Protein AF-A0AAE0I5U5-F1 (afdb_monomer_lite)

Secondary structure (DSSP, 8-state):
---TT------S-S-BPTT-B-SSGGGBTTS-BBTTT-BB--HHHHHHHSSSB-TTSSS-B-HHHHHHHHHHHHS----

InterPro domains:
  IPR060159 Biotrophy-associated secreted protein 2, conserved domain [PF28293] (10-65)

Foldseek 3Di:
DDPPPCPVLPPLCQPAEFFQAHQALSVHVLSFQQQQPNTHHNQVVSVVPRVAGGHVDPHHDSVSVVVVVVVVVVDDPPD

Radius of gyration: 14.16 Å; chains: 1; bounding box: 29×28×51 Å

Organism: NCBI:txid516989

Sequence (79 aa):
MNIVTAFVAAQGEGTQFLTGPCTSDADCSSGCCGFTSGKCAGAIVAQERDGGCGFGDAQPNSNAADALIGRRRAVPVNF

pLDDT: mean 75.69, std 13.92, range [43.53, 91.62]

Structure (mmCIF, N/CA/C/O backbone):
data_AF-A0AAE0I5U5-F1
#
_entry.id   AF-A0AAE0I5U5-F1
#
loop_
_atom_site.group_PDB
_atom_site.id
_atom_site.type_symbol
_atom_site.label_atom_id
_atom_site.label_alt_id
_atom_site.label_comp_id
_atom_site.label_asym_id
_atom_site.label_entity_id
_atom_site.label_seq_id
_atom_site.pdbx_PDB_ins_code
_atom_site.Cartn_x
_atom_site.Cartn_y
_atom_site.Cartn_z
_atom_site.occupancy
_atom_site.B_iso_or_equiv
_atom_site.auth_seq_id
_atom_site.auth_comp_id
_atom_site.auth_asym_id
_atom_site.auth_atom_id
_atom_site.pdbx_PDB_model_num
ATOM 1 N N . MET A 1 1 ? -9.233 -9.293 34.431 1.00 57.78 1 MET A N 1
ATOM 2 C CA . MET A 1 1 ? -10.114 -9.061 33.266 1.00 57.78 1 MET A CA 1
ATOM 3 C C . MET A 1 1 ? -10.168 -7.569 32.971 1.00 57.78 1 MET A C 1
ATOM 5 O O . MET A 1 1 ? -10.918 -6.866 33.630 1.00 57.78 1 MET A O 1
ATOM 9 N N . ASN A 1 2 ? -9.367 -7.071 32.030 1.00 43.53 2 ASN A N 1
ATOM 10 C CA . ASN A 1 2 ? -9.767 -5.908 31.238 1.00 43.53 2 ASN A CA 1
ATOM 11 C C . ASN A 1 2 ? -8.987 -5.932 29.921 1.00 43.53 2 ASN A C 1
ATOM 13 O O . ASN A 1 2 ? -7.768 -5.815 29.907 1.00 43.53 2 ASN A O 1
ATOM 17 N N . ILE A 1 3 ? -9.705 -6.207 28.840 1.00 57.47 3 ILE A N 1
ATOM 18 C CA . ILE A 1 3 ? -9.202 -6.635 27.525 1.00 57.47 3 ILE A CA 1
ATOM 19 C C . ILE A 1 3 ? -8.763 -5.447 26.639 1.00 57.47 3 ILE A C 1
ATOM 21 O O . ILE A 1 3 ? -8.511 -5.595 25.452 1.00 57.47 3 ILE A O 1
ATOM 25 N N . VAL A 1 4 ? -8.648 -4.242 27.197 1.00 53.38 4 VAL A N 1
ATOM 26 C CA . VAL A 1 4 ? -8.706 -2.989 26.420 1.00 53.3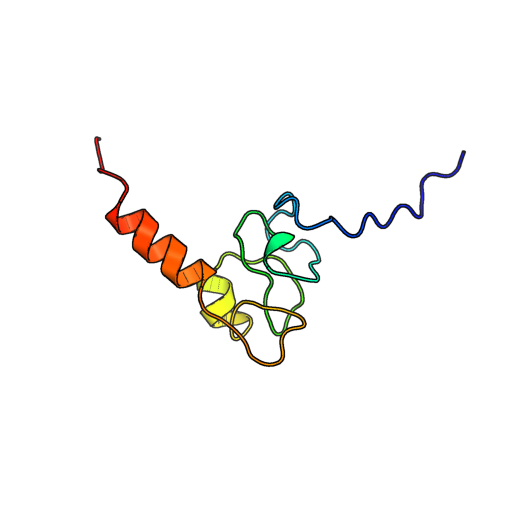8 4 VAL A CA 1
ATOM 27 C C . VAL A 1 4 ? -7.401 -2.496 25.791 1.00 53.38 4 VAL A C 1
ATOM 29 O O . VAL A 1 4 ? -7.426 -1.468 25.123 1.00 53.38 4 VAL A O 1
ATOM 32 N N . THR A 1 5 ? -6.280 -3.210 25.909 1.00 51.78 5 THR A N 1
ATOM 33 C CA . THR A 1 5 ? -5.016 -2.727 25.313 1.00 51.78 5 THR A CA 1
ATOM 34 C C . THR A 1 5 ? -4.182 -3.812 24.647 1.00 51.78 5 THR A C 1
ATOM 36 O O . THR A 1 5 ? -2.962 -3.714 24.585 1.00 51.78 5 THR A O 1
ATOM 39 N N . ALA A 1 6 ? -4.827 -4.830 24.078 1.00 49.31 6 ALA A N 1
ATOM 40 C CA . ALA A 1 6 ? -4.214 -5.544 22.965 1.00 49.31 6 ALA A CA 1
ATOM 41 C C . ALA A 1 6 ? -4.446 -4.704 21.701 1.00 49.31 6 ALA A C 1
ATOM 43 O O . ALA A 1 6 ? -5.294 -5.025 20.871 1.00 49.31 6 ALA A O 1
ATOM 44 N N . PHE A 1 7 ? -3.704 -3.598 21.565 1.0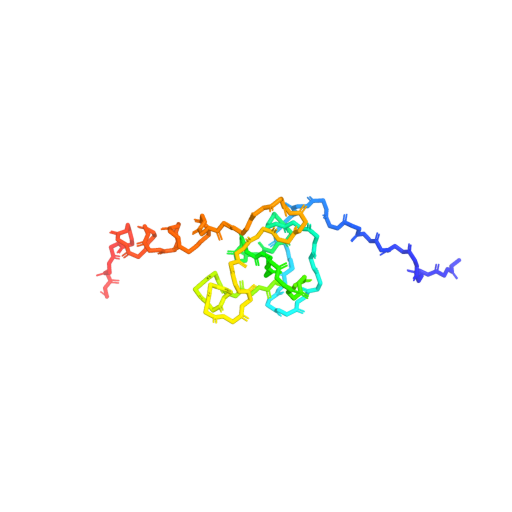0 46.31 7 PHE A N 1
ATOM 45 C CA . PHE A 1 7 ? -3.384 -3.082 20.238 1.00 46.31 7 PHE A CA 1
ATOM 46 C C . PHE A 1 7 ? -2.472 -4.153 19.648 1.00 46.31 7 PHE A C 1
ATOM 48 O O . PHE A 1 7 ? -1.252 -4.111 19.796 1.00 46.31 7 PHE A O 1
ATOM 55 N N . VAL A 1 8 ? -3.089 -5.215 19.126 1.00 50.06 8 VAL A N 1
ATOM 56 C CA . VAL A 1 8 ? -2.398 -6.161 18.272 1.00 50.06 8 VAL A CA 1
ATOM 57 C C . VAL A 1 8 ? -1.990 -5.287 17.102 1.00 50.06 8 VAL A C 1
ATOM 59 O O . VAL A 1 8 ? -2.814 -4.945 16.257 1.00 50.06 8 VAL A O 1
ATOM 62 N N . ALA A 1 9 ? -0.748 -4.802 17.136 1.00 49.44 9 ALA A N 1
ATOM 63 C CA . ALA A 1 9 ? -0.041 -4.441 15.930 1.00 49.44 9 ALA A CA 1
ATOM 64 C C . ALA A 1 9 ? -0.148 -5.706 15.090 1.00 49.44 9 ALA A C 1
ATOM 66 O O . ALA A 1 9 ? 0.511 -6.701 15.400 1.00 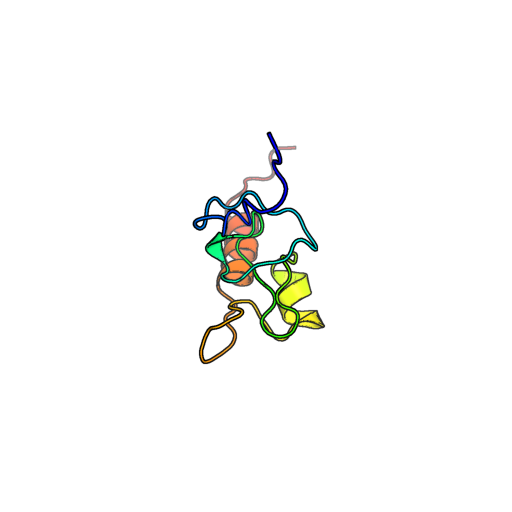49.44 9 ALA A O 1
ATOM 67 N N . ALA A 1 10 ? -1.136 -5.726 14.192 1.00 49.62 10 ALA A N 1
ATOM 68 C CA . ALA A 1 10 ? -1.367 -6.839 13.303 1.00 49.62 10 ALA A CA 1
ATOM 69 C C . ALA A 1 10 ? -0.009 -7.094 12.672 1.00 49.62 10 ALA A C 1
ATOM 71 O O . ALA A 1 10 ? 0.589 -6.202 12.085 1.00 49.62 10 ALA A O 1
ATOM 72 N N . GLN A 1 11 ? 0.557 -8.259 12.937 1.00 48.12 11 GLN A N 1
ATOM 73 C CA . GLN A 1 11 ? 1.852 -8.617 12.400 1.00 48.12 11 GLN A CA 1
ATOM 74 C C . GLN A 1 11 ? 1.601 -8.995 10.943 1.00 48.12 11 GLN A C 1
ATOM 76 O O . GLN A 1 11 ? 1.568 -10.177 10.635 1.00 48.12 11 GLN A O 1
ATOM 81 N N . GLY A 1 12 ? 1.310 -8.021 10.073 1.00 51.81 12 GLY A N 1
ATOM 82 C CA . GLY A 1 12 ? 1.167 -8.235 8.635 1.00 51.81 12 GLY A CA 1
ATOM 83 C C . GLY A 1 12 ? 0.279 -9.421 8.233 1.00 51.81 12 GLY A C 1
ATOM 84 O O . GLY A 1 12 ? 0.614 -10.134 7.291 1.00 51.81 12 GLY A O 1
ATOM 85 N N . GLU A 1 13 ? -0.814 -9.689 8.956 1.00 55.22 13 GLU A N 1
ATOM 86 C CA . GLU A 1 13 ? -1.685 -10.838 8.662 1.00 55.22 13 GLU A CA 1
ATOM 87 C C . GLU A 1 13 ? -2.677 -10.552 7.519 1.00 55.22 13 GLU A C 1
ATOM 89 O O . GLU A 1 13 ? -3.525 -11.390 7.213 1.00 55.22 13 GLU A O 1
ATOM 94 N N . GLY A 1 14 ? -2.619 -9.370 6.888 1.00 61.38 14 GLY A N 1
ATOM 95 C CA . GLY A 1 14 ? -3.525 -8.992 5.800 1.00 61.38 14 GLY A CA 1
ATOM 96 C C . GLY A 1 14 ? -5.009 -9.059 6.182 1.00 61.38 14 GLY A C 1
ATOM 97 O O . GLY A 1 14 ? -5.861 -9.283 5.322 1.00 61.38 14 GLY A O 1
ATOM 98 N N . THR A 1 15 ? -5.338 -8.923 7.468 1.00 62.09 15 THR A N 1
ATOM 99 C CA . THR A 1 15 ? -6.705 -9.069 7.993 1.00 62.09 15 THR A CA 1
ATOM 100 C C . THR A 1 15 ? -7.451 -7.744 8.082 1.00 62.09 15 THR A C 1
ATOM 102 O O . THR A 1 15 ? -8.677 -7.743 8.211 1.00 62.09 15 THR A O 1
ATOM 105 N N . GLN A 1 16 ? -6.754 -6.608 7.971 1.00 65.31 16 GLN A N 1
ATOM 106 C CA . GLN A 1 16 ? -7.396 -5.304 8.067 1.00 65.31 16 GLN A CA 1
ATOM 107 C C . GLN A 1 16 ? -8.239 -5.031 6.815 1.00 65.31 16 GLN A C 1
ATOM 109 O O . GLN A 1 16 ? -7.760 -5.080 5.674 1.00 65.31 16 GLN A O 1
ATOM 114 N N . PHE A 1 17 ? -9.517 -4.733 7.047 1.00 73.88 17 PHE A N 1
ATOM 115 C CA . PHE A 1 17 ? -10.470 -4.319 6.019 1.00 73.88 17 PHE A CA 1
ATOM 116 C C . PHE A 1 17 ? -10.202 -2.880 5.546 1.00 73.88 17 PHE A C 1
ATOM 118 O O . PHE A 1 17 ? -9.492 -2.110 6.199 1.00 73.88 17 PHE A O 1
ATOM 125 N N . LEU A 1 18 ? -10.814 -2.491 4.419 1.00 77.81 18 LEU A N 1
ATOM 126 C CA . LEU A 1 18 ? -10.782 -1.114 3.910 1.00 77.81 18 LEU A CA 1
ATOM 127 C C . LEU A 1 18 ? -11.149 -0.118 5.026 1.00 77.81 18 LEU A C 1
ATOM 129 O O . LEU A 1 18 ? -12.137 -0.307 5.730 1.00 77.81 18 LEU A O 1
ATOM 133 N N . THR A 1 19 ? -10.378 0.963 5.140 1.00 81.19 19 THR A N 1
ATOM 134 C CA . THR A 1 19 ? -10.419 2.055 6.134 1.00 81.19 19 THR A CA 1
ATOM 135 C C . THR A 1 19 ? -9.845 1.765 7.527 1.00 81.19 19 THR A C 1
ATOM 137 O O . THR A 1 19 ? -9.705 2.704 8.322 1.00 81.19 19 THR A O 1
ATOM 140 N N . GLY A 1 20 ? -9.448 0.520 7.816 1.00 83.19 20 GLY A N 1
ATOM 141 C CA . GLY A 1 20 ? -8.758 0.175 9.063 1.00 83.19 20 GLY A CA 1
ATOM 142 C C . GLY A 1 20 ? -7.393 0.869 9.184 1.00 83.19 20 GLY A C 1
ATOM 143 O O . GLY A 1 20 ? -6.763 1.125 8.156 1.00 83.19 20 GLY A O 1
ATOM 144 N N . PRO A 1 21 ? -6.927 1.211 10.402 1.00 84.94 21 PRO A N 1
ATOM 145 C CA . PRO A 1 21 ? -5.577 1.731 10.588 1.00 84.94 21 PRO A CA 1
ATOM 146 C C . PRO A 1 21 ? -4.547 0.660 10.214 1.00 84.94 21 PRO A C 1
ATOM 148 O O . PRO A 1 21 ? -4.747 -0.525 10.506 1.00 84.94 21 PRO A O 1
ATOM 151 N N . CYS A 1 22 ? -3.459 1.092 9.589 1.00 85.69 22 CYS A N 1
ATOM 152 C CA . CYS A 1 22 ? -2.338 0.243 9.207 1.00 85.69 22 CYS A CA 1
ATOM 153 C C . CYS A 1 22 ? -1.019 0.991 9.379 1.00 85.69 22 CYS A C 1
ATOM 155 O O . CYS A 1 22 ? -0.971 2.223 9.362 1.00 85.69 22 CYS A O 1
ATOM 157 N N . THR A 1 23 ? 0.044 0.221 9.568 1.00 84.44 23 THR A N 1
ATOM 158 C CA . THR A 1 23 ? 1.418 0.716 9.696 1.00 84.44 23 THR A CA 1
ATOM 159 C C . THR A 1 23 ? 2.304 0.253 8.553 1.00 84.44 23 THR A C 1
ATOM 161 O O . THR A 1 23 ? 3.412 0.754 8.403 1.00 84.44 23 THR A O 1
ATOM 164 N N . SER A 1 24 ? 1.845 -0.723 7.772 1.00 83.50 24 SER A N 1
ATOM 165 C CA . SER A 1 24 ? 2.558 -1.296 6.637 1.00 83.50 24 SER A CA 1
ATOM 166 C C . SER A 1 24 ? 1.559 -1.914 5.655 1.00 83.50 24 SER A C 1
ATOM 168 O O . SER A 1 24 ? 0.455 -2.308 6.035 1.00 83.50 24 SER A O 1
ATOM 170 N N . ASP A 1 25 ? 1.947 -2.063 4.388 1.00 80.31 25 ASP A N 1
ATOM 171 C CA . ASP A 1 25 ? 1.105 -2.680 3.348 1.00 80.31 25 ASP A CA 1
ATOM 172 C C . ASP A 1 25 ? 0.650 -4.110 3.690 1.00 80.31 25 ASP A C 1
ATOM 174 O O . ASP A 1 25 ? -0.449 -4.522 3.315 1.00 80.31 25 ASP A O 1
ATOM 178 N N . ALA A 1 26 ? 1.467 -4.846 4.451 1.00 81.81 26 ALA A N 1
ATOM 179 C CA . ALA A 1 26 ? 1.179 -6.207 4.902 1.00 81.81 26 ALA A CA 1
ATOM 180 C C . ALA A 1 26 ? -0.009 -6.295 5.877 1.00 81.81 26 ALA A C 1
ATOM 182 O O . ALA A 1 26 ? -0.599 -7.363 6.034 1.00 81.81 26 ALA A O 1
ATOM 183 N N . ASP A 1 27 ? -0.387 -5.192 6.526 1.00 82.44 27 ASP A N 1
ATOM 184 C CA . ASP A 1 27 ? -1.507 -5.182 7.474 1.00 82.44 27 ASP A CA 1
ATOM 185 C C . ASP A 1 27 ? -2.854 -5.293 6.746 1.00 82.44 27 ASP A C 1
ATOM 187 O O . ASP A 1 27 ? -3.839 -5.794 7.293 1.00 82.44 27 ASP A O 1
ATOM 191 N N . CYS A 1 28 ? -2.897 -4.846 5.491 1.00 85.88 28 CYS A N 1
ATOM 192 C CA . CYS A 1 28 ? -4.118 -4.682 4.722 1.00 85.88 28 CYS A CA 1
ATOM 193 C C . CYS A 1 28 ? -4.417 -5.897 3.850 1.00 85.88 28 CYS A C 1
ATOM 195 O O . CYS A 1 28 ? -3.565 -6.356 3.093 1.00 85.88 28 CYS A O 1
ATOM 197 N N . SER A 1 29 ? -5.673 -6.353 3.842 1.00 82.00 29 SER A N 1
ATOM 198 C CA . SER A 1 29 ? -6.116 -7.424 2.930 1.00 82.00 29 SER A CA 1
ATOM 199 C C . SER A 1 29 ? -5.993 -7.030 1.453 1.00 82.00 29 SER A C 1
ATOM 201 O O . SER A 1 29 ? -5.738 -7.855 0.576 1.00 82.00 29 SER A O 1
ATOM 203 N N . SER A 1 30 ? -6.121 -5.731 1.174 1.00 77.44 30 SER A N 1
ATOM 204 C CA . SER A 1 30 ? -5.863 -5.136 -0.138 1.00 77.44 30 SER A CA 1
ATOM 205 C C . SER A 1 30 ? -4.375 -5.074 -0.504 1.00 77.44 30 SER A C 1
ATOM 207 O O . SER A 1 30 ? -4.062 -4.715 -1.640 1.00 77.44 30 SER A O 1
ATOM 209 N N . GLY A 1 31 ? -3.476 -5.386 0.435 1.00 85.19 31 GLY A N 1
ATOM 210 C CA . GLY A 1 31 ? -2.028 -5.256 0.293 1.00 85.19 31 GLY A CA 1
ATOM 211 C C . GLY A 1 31 ? -1.550 -3.811 0.176 1.00 85.19 31 GLY A C 1
ATOM 212 O O . GLY A 1 31 ? -0.454 -3.594 -0.319 1.00 85.19 31 GLY A O 1
ATOM 213 N N . CYS A 1 32 ? -2.381 -2.830 0.541 1.00 90.88 32 CYS A N 1
ATOM 214 C CA . CYS A 1 32 ? -2.066 -1.414 0.406 1.00 90.88 32 CYS A CA 1
ATOM 215 C C . CYS A 1 32 ? -2.513 -0.613 1.628 1.00 90.88 32 CYS A C 1
ATOM 217 O O . CYS A 1 32 ? -3.713 -0.501 1.916 1.00 90.88 32 CYS A O 1
ATOM 219 N N . CYS A 1 33 ? -1.532 -0.018 2.292 1.00 91.31 33 CYS A N 1
ATOM 220 C CA . CYS A 1 33 ? -1.688 0.953 3.353 1.00 91.31 33 CYS A CA 1
ATOM 221 C C . CYS A 1 33 ? -1.395 2.349 2.795 1.00 91.31 33 CYS A C 1
ATOM 223 O O . CYS A 1 33 ? -0.275 2.625 2.367 1.00 91.31 33 CYS A O 1
ATOM 225 N N . GLY A 1 34 ? -2.401 3.223 2.778 1.00 91.62 34 GLY A N 1
ATOM 226 C CA . GLY A 1 34 ? -2.306 4.545 2.163 1.00 91.62 34 GLY A CA 1
ATOM 227 C C . GLY A 1 34 ? -1.171 5.377 2.757 1.00 91.62 34 GLY A C 1
ATOM 228 O O . GLY A 1 34 ? -1.167 5.652 3.957 1.00 91.62 34 GLY A O 1
ATOM 229 N N . PHE A 1 35 ? -0.241 5.810 1.907 1.00 89.94 35 PHE A N 1
ATOM 230 C CA . PHE A 1 35 ? 1.006 6.480 2.283 1.00 89.94 35 PHE A CA 1
ATOM 231 C C . PHE A 1 35 ? 0.784 7.735 3.132 1.00 89.94 35 PHE A C 1
ATOM 233 O O . PHE A 1 35 ? 1.512 7.986 4.088 1.00 89.94 35 PHE A O 1
ATOM 240 N N . THR A 1 36 ? -0.248 8.514 2.806 1.00 86.69 36 THR A N 1
ATOM 241 C CA . THR A 1 36 ? -0.559 9.756 3.530 1.00 86.69 36 THR A CA 1
ATOM 242 C C . THR A 1 36 ? -1.573 9.543 4.655 1.00 86.69 36 THR A C 1
ATOM 244 O O . THR A 1 36 ? -1.549 10.252 5.660 1.00 86.69 36 THR A O 1
ATOM 247 N N . SER A 1 37 ? -2.493 8.587 4.503 1.00 85.94 37 SER A N 1
ATOM 248 C CA . SER A 1 37 ? -3.621 8.418 5.426 1.00 85.94 37 SER A CA 1
ATOM 249 C C . SER A 1 37 ? -3.385 7.405 6.543 1.00 85.94 37 SER A C 1
ATOM 251 O O . SER A 1 37 ? -4.091 7.471 7.553 1.00 85.94 37 SER A O 1
ATOM 253 N N . GLY A 1 38 ? -2.441 6.471 6.381 1.00 86.44 38 GLY A N 1
ATOM 254 C CA . GLY A 1 38 ? -2.202 5.382 7.337 1.00 86.44 38 GLY A CA 1
ATOM 255 C C . GLY A 1 38 ? -3.404 4.458 7.489 1.00 86.44 38 GLY A C 1
ATOM 256 O O . GLY A 1 38 ? -3.695 3.957 8.579 1.00 86.44 38 GLY A O 1
ATOM 257 N N . LYS A 1 39 ? -4.175 4.304 6.407 1.00 87.81 39 LYS A N 1
ATOM 258 C CA . LYS A 1 39 ? -5.384 3.482 6.369 1.00 87.81 39 LYS A CA 1
ATOM 259 C C . LYS A 1 39 ? -5.328 2.491 5.227 1.00 87.81 39 LYS A C 1
ATOM 261 O O . LYS A 1 39 ? -4.863 2.811 4.136 1.00 87.81 39 LYS A O 1
ATOM 266 N N . CYS A 1 40 ? -5.864 1.302 5.464 1.00 88.81 40 CYS A N 1
ATOM 267 C CA . CYS A 1 40 ? -6.008 0.313 4.416 1.00 88.81 40 CYS A CA 1
ATOM 268 C C . CYS A 1 40 ? -6.958 0.841 3.353 1.00 88.81 40 CYS A C 1
ATOM 270 O O . CYS A 1 40 ? -8.107 1.179 3.641 1.00 88.81 40 CYS A O 1
ATOM 272 N N . ALA A 1 41 ? -6.499 0.893 2.114 1.00 87.19 41 ALA A N 1
ATOM 273 C CA . ALA A 1 41 ? -7.296 1.348 0.989 1.00 87.19 41 ALA A CA 1
ATOM 274 C C . ALA A 1 41 ? -7.192 0.338 -0.152 1.00 87.19 41 ALA A C 1
ATOM 276 O O . ALA A 1 41 ? -6.277 -0.486 -0.213 1.00 87.19 41 ALA A O 1
ATOM 277 N N . GLY A 1 42 ? -8.175 0.355 -1.053 1.00 84.62 42 GLY A N 1
ATOM 278 C CA . GLY A 1 42 ? -8.054 -0.408 -2.291 1.00 84.62 42 GLY A CA 1
ATOM 279 C C . GLY A 1 42 ? -6.862 0.135 -3.069 1.00 84.62 42 GLY A C 1
ATOM 280 O O . GLY A 1 42 ? -6.762 1.348 -3.212 1.00 84.62 42 GLY A O 1
ATOM 281 N N . ALA A 1 43 ? -5.975 -0.728 -3.569 1.00 83.75 43 ALA A N 1
ATOM 282 C CA . ALA A 1 43 ? -4.670 -0.268 -4.039 1.00 83.75 43 ALA A CA 1
ATOM 283 C C . ALA A 1 43 ? -4.738 0.823 -5.120 1.00 83.75 43 ALA A C 1
ATOM 285 O O . ALA A 1 43 ? -3.964 1.761 -5.077 1.00 83.75 43 ALA A O 1
ATOM 286 N N . ILE A 1 44 ? -5.711 0.769 -6.036 1.00 84.44 44 ILE A N 1
ATOM 287 C CA . ILE A 1 44 ? -5.914 1.830 -7.040 1.00 84.44 44 ILE A CA 1
ATOM 288 C C . ILE A 1 44 ? -6.380 3.141 -6.392 1.00 84.44 44 ILE A C 1
ATOM 290 O O . ILE A 1 44 ? -5.815 4.195 -6.658 1.00 84.44 44 ILE A O 1
ATOM 294 N N . VAL A 1 45 ? -7.354 3.060 -5.483 1.00 86.44 45 VAL A N 1
ATOM 295 C CA . VAL A 1 45 ? -7.894 4.228 -4.775 1.00 86.44 45 VAL A CA 1
ATOM 296 C C . VAL A 1 45 ? -6.814 4.885 -3.916 1.00 86.44 45 VAL A C 1
ATOM 298 O O . VAL A 1 45 ? -6.754 6.107 -3.851 1.00 86.44 45 VAL A O 1
ATOM 301 N N . ALA A 1 46 ? -5.931 4.096 -3.303 1.00 85.62 46 ALA A N 1
ATOM 302 C CA . ALA A 1 46 ? -4.801 4.605 -2.536 1.00 85.62 46 ALA A CA 1
ATOM 303 C C . ALA A 1 46 ? -3.808 5.390 -3.407 1.00 85.62 46 ALA A C 1
ATOM 305 O O . ALA A 1 46 ? -3.310 6.431 -2.978 1.00 85.62 46 ALA A O 1
ATOM 306 N N . GLN A 1 47 ? -3.574 4.961 -4.655 1.00 84.88 47 GLN A N 1
ATOM 307 C CA . GLN A 1 47 ? -2.752 5.739 -5.589 1.00 84.88 47 GLN A CA 1
ATOM 308 C C . GLN A 1 47 ? -3.391 7.096 -5.904 1.00 84.88 47 GLN A C 1
ATOM 310 O O . GLN A 1 47 ? -2.694 8.102 -5.990 1.00 84.88 47 GLN A O 1
ATOM 315 N N . GLU A 1 48 ? -4.714 7.131 -6.068 1.00 84.75 48 GLU A N 1
ATOM 316 C CA . GLU A 1 48 ? -5.445 8.341 -6.458 1.00 84.75 48 GLU A CA 1
ATOM 317 C C . GLU A 1 48 ? -5.662 9.315 -5.291 1.00 84.75 48 GLU A C 1
ATOM 319 O O . GLU A 1 48 ? -5.652 10.531 -5.489 1.00 84.75 48 GLU A O 1
ATOM 324 N N . ARG A 1 49 ? -5.889 8.797 -4.078 1.00 82.31 49 ARG A N 1
ATOM 325 C CA . ARG A 1 49 ? -6.306 9.590 -2.908 1.00 82.31 49 ARG A CA 1
ATOM 326 C C . ARG A 1 49 ? -5.247 9.729 -1.827 1.00 82.31 49 ARG A C 1
ATOM 328 O O . ARG A 1 49 ? -5.213 10.761 -1.164 1.00 82.31 49 ARG A O 1
ATOM 335 N N . ASP A 1 50 ? -4.425 8.705 -1.634 1.00 84.06 50 ASP A N 1
ATOM 336 C CA . ASP A 1 50 ? -3.472 8.620 -0.523 1.00 84.06 50 ASP A CA 1
ATOM 337 C C . ASP A 1 50 ? -2.020 8.848 -0.971 1.00 84.06 50 ASP A C 1
ATOM 339 O O . ASP A 1 50 ? -1.112 8.839 -0.136 1.00 84.06 50 ASP A O 1
ATOM 343 N N . GLY A 1 51 ? -1.810 9.106 -2.269 1.00 84.38 51 GLY A N 1
ATOM 344 C CA . GLY A 1 51 ? -0.500 9.357 -2.874 1.00 84.38 51 GLY A CA 1
ATOM 345 C C . GLY A 1 51 ? 0.335 8.095 -3.096 1.00 84.38 51 GLY A C 1
ATOM 346 O O . GLY A 1 51 ? 1.504 8.206 -3.458 1.00 84.38 51 GLY A O 1
ATOM 347 N N . GLY A 1 52 ? -0.252 6.916 -2.880 1.00 87.06 52 GLY A N 1
ATOM 348 C CA . GLY A 1 52 ? 0.414 5.625 -2.997 1.00 87.06 52 GLY A CA 1
ATOM 349 C C . GLY A 1 52 ? 0.170 4.695 -1.811 1.00 87.06 52 GLY A C 1
ATOM 350 O O . GLY A 1 52 ? -0.431 5.087 -0.810 1.00 87.06 52 GLY A O 1
ATOM 351 N N . CYS A 1 53 ? 0.669 3.468 -1.925 1.00 89.81 53 CYS A N 1
ATOM 352 C CA . CYS A 1 53 ? 0.803 2.501 -0.834 1.00 89.81 53 CYS A CA 1
ATOM 353 C C . CYS A 1 53 ? 2.144 2.707 -0.096 1.00 89.81 53 CYS A C 1
ATOM 355 O O . CYS A 1 53 ? 2.998 3.453 -0.581 1.00 89.81 53 CYS A O 1
ATOM 357 N N . GLY A 1 54 ? 2.357 2.053 1.045 1.00 87.94 54 GLY A N 1
ATOM 358 C CA . GLY A 1 54 ? 3.627 2.121 1.785 1.00 87.94 54 GLY A CA 1
ATOM 359 C C . GLY A 1 54 ? 3.670 3.147 2.917 1.00 87.94 54 GLY A C 1
ATOM 360 O O . GLY A 1 54 ? 4.652 3.871 3.070 1.00 87.94 54 GLY A O 1
ATOM 361 N N . PHE A 1 55 ? 2.603 3.275 3.711 1.00 87.38 55 PHE A N 1
ATOM 362 C CA . PHE A 1 55 ? 2.657 4.096 4.928 1.00 87.38 55 PHE A CA 1
ATOM 363 C C . PHE A 1 55 ? 3.847 3.695 5.814 1.00 87.38 55 PHE A C 1
ATOM 365 O O . PHE A 1 55 ? 4.001 2.524 6.146 1.00 87.38 55 PHE A O 1
ATOM 372 N N . GLY A 1 56 ? 4.670 4.671 6.209 1.00 80.88 56 GLY A N 1
ATOM 373 C CA . GLY A 1 56 ? 5.884 4.440 7.000 1.00 80.88 56 GLY A CA 1
ATOM 374 C C . GLY A 1 56 ? 7.156 4.196 6.179 1.00 80.88 56 GLY A C 1
ATOM 375 O O . GLY A 1 56 ? 8.246 4.237 6.751 1.00 80.88 56 GLY A O 1
ATOM 376 N N . ASP A 1 57 ? 7.049 4.016 4.860 1.00 82.88 57 ASP A N 1
ATOM 377 C CA . ASP A 1 57 ? 8.205 3.958 3.965 1.00 82.88 57 ASP A CA 1
ATOM 378 C C . ASP A 1 57 ? 8.767 5.358 3.660 1.00 82.88 57 ASP A C 1
ATOM 380 O O . ASP A 1 57 ? 8.100 6.383 3.807 1.00 82.88 57 ASP A O 1
ATOM 384 N N . ALA A 1 58 ? 10.016 5.415 3.185 1.00 83.69 58 ALA A N 1
ATOM 385 C CA . ALA A 1 58 ? 10.643 6.674 2.769 1.00 83.69 58 ALA A CA 1
ATOM 386 C C . ALA A 1 58 ? 9.968 7.299 1.532 1.00 83.69 58 ALA A C 1
ATOM 388 O O . ALA A 1 58 ? 10.049 8.511 1.328 1.00 83.69 58 ALA A O 1
ATOM 389 N N . GLN A 1 59 ? 9.328 6.476 0.695 1.00 86.06 59 GLN A N 1
ATOM 390 C CA . GLN A 1 59 ? 8.617 6.893 -0.510 1.00 86.06 59 GLN A CA 1
ATOM 391 C C . GLN A 1 59 ? 7.391 6.003 -0.756 1.00 86.06 59 GLN A C 1
ATOM 393 O O . GLN A 1 59 ? 7.456 4.806 -0.473 1.00 86.06 59 GLN A O 1
ATOM 398 N N . PRO A 1 60 ? 6.310 6.558 -1.336 1.00 89.25 60 PRO A N 1
ATOM 399 C CA . PRO A 1 60 ? 5.137 5.779 -1.707 1.00 89.25 60 PRO A CA 1
ATOM 400 C C . PRO A 1 60 ? 5.457 4.754 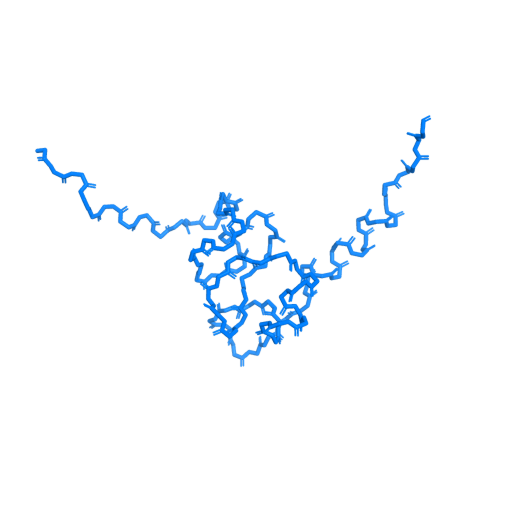-2.800 1.00 89.25 60 PRO A C 1
ATOM 402 O O . PRO A 1 60 ? 6.265 5.010 -3.697 1.00 89.25 60 PRO A O 1
ATOM 405 N N . ASN A 1 61 ? 4.770 3.613 -2.757 1.00 86.06 61 ASN A N 1
ATOM 406 C CA . ASN A 1 61 ? 4.885 2.534 -3.733 1.00 86.06 61 ASN A CA 1
ATOM 407 C C . ASN A 1 61 ? 3.552 2.258 -4.467 1.00 86.06 61 ASN A C 1
ATOM 409 O O . ASN A 1 61 ? 2.478 2.704 -4.058 1.00 86.06 61 ASN A O 1
ATOM 413 N N . SER A 1 62 ? 3.631 1.533 -5.587 1.00 88.19 62 SER A N 1
ATOM 414 C CA . SER A 1 62 ? 2.479 1.141 -6.424 1.00 88.19 62 SER A CA 1
ATOM 415 C C . SER A 1 62 ? 2.314 -0.374 -6.536 1.00 88.19 62 SER A C 1
ATOM 417 O O . SER A 1 62 ? 1.493 -0.852 -7.317 1.00 88.19 62 SER A O 1
ATOM 419 N N . ASN A 1 63 ? 3.056 -1.148 -5.741 1.00 85.25 63 ASN A N 1
ATOM 420 C CA . ASN A 1 63 ? 3.188 -2.596 -5.914 1.00 85.25 63 ASN A CA 1
ATOM 421 C C . ASN A 1 63 ? 1.835 -3.311 -5.825 1.00 85.25 63 ASN A C 1
ATOM 423 O O . ASN A 1 63 ? 1.539 -4.217 -6.60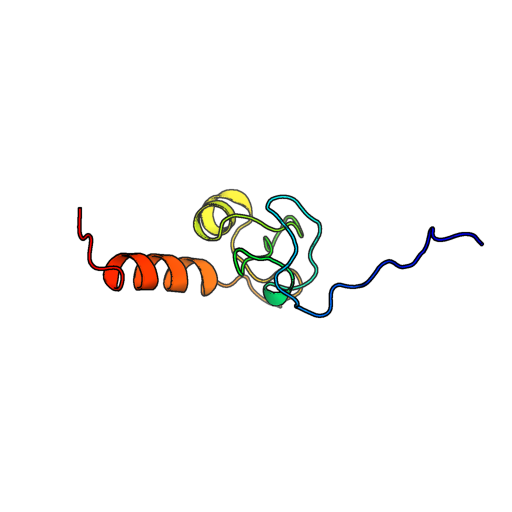4 1.00 85.25 63 ASN A O 1
ATOM 427 N N . ALA A 1 64 ? 0.983 -2.871 -4.900 1.00 83.50 64 ALA A N 1
ATOM 428 C CA . ALA A 1 64 ? -0.354 -3.420 -4.727 1.00 83.50 64 ALA A CA 1
ATOM 429 C C . ALA A 1 64 ? -1.284 -3.083 -5.908 1.00 83.50 64 ALA A C 1
ATOM 431 O O . ALA A 1 64 ? -2.102 -3.911 -6.316 1.00 83.50 64 ALA A O 1
ATOM 432 N N . ALA A 1 65 ? -1.139 -1.892 -6.498 1.00 85.06 65 ALA A N 1
ATOM 433 C CA . ALA A 1 65 ? -1.883 -1.487 -7.687 1.00 85.06 65 ALA A CA 1
ATOM 434 C C . ALA A 1 65 ? -1.442 -2.305 -8.910 1.00 85.06 65 ALA A C 1
ATOM 436 O O . ALA A 1 65 ? -2.288 -2.864 -9.617 1.00 85.06 65 ALA A O 1
ATOM 437 N N . ASP A 1 66 ? -0.133 -2.464 -9.100 1.00 85.38 66 ASP A N 1
ATOM 438 C CA . ASP A 1 66 ? 0.445 -3.274 -10.174 1.00 85.38 66 ASP A CA 1
ATOM 439 C C . ASP A 1 66 ? 0.049 -4.750 -10.047 1.00 85.38 66 ASP A C 1
ATOM 441 O O . ASP A 1 66 ? -0.346 -5.380 -11.032 1.00 85.38 66 ASP A O 1
ATOM 445 N N . ALA A 1 67 ? 0.052 -5.297 -8.827 1.00 83.25 67 ALA A N 1
ATOM 446 C CA . ALA A 1 67 ? -0.399 -6.659 -8.558 1.00 83.25 67 ALA A CA 1
ATOM 447 C C . ALA A 1 67 ? -1.885 -6.859 -8.899 1.00 83.25 67 ALA A C 1
ATOM 449 O O . ALA A 1 67 ? -2.254 -7.900 -9.449 1.00 83.25 67 ALA A O 1
ATOM 450 N N . LEU A 1 68 ? -2.752 -5.873 -8.634 1.00 79.06 68 LEU A N 1
ATOM 451 C CA . LEU A 1 68 ? -4.161 -5.930 -9.043 1.00 79.06 68 LEU A CA 1
ATOM 452 C C . LEU A 1 68 ? -4.325 -5.878 -10.566 1.00 79.06 68 LEU A C 1
ATOM 454 O O . LEU A 1 68 ? -5.133 -6.630 -11.116 1.00 79.06 68 LEU A O 1
ATOM 458 N N . ILE A 1 69 ? -3.564 -5.028 -11.258 1.00 81.38 69 ILE A N 1
ATOM 459 C CA . ILE A 1 69 ? -3.583 -4.950 -12.728 1.00 81.38 69 ILE A CA 1
ATOM 460 C C . ILE A 1 69 ? -3.073 -6.266 -13.338 1.00 81.38 69 ILE A C 1
ATOM 462 O O . ILE A 1 69 ? -3.689 -6.799 -14.265 1.00 81.38 69 ILE A O 1
ATOM 466 N N . GLY A 1 70 ? -2.009 -6.844 -12.776 1.00 74.12 70 GLY A N 1
ATOM 467 C CA . GLY A 1 70 ? -1.489 -8.159 -13.157 1.00 74.12 70 GLY A CA 1
ATOM 468 C C . GLY A 1 70 ? -2.492 -9.289 -12.909 1.00 74.12 70 GLY A C 1
ATOM 469 O O . GLY A 1 70 ? -2.719 -10.119 -13.790 1.00 74.12 70 GLY A O 1
ATOM 470 N N . ARG A 1 71 ? -3.182 -9.279 -11.760 1.00 62.16 71 ARG A N 1
ATOM 471 C CA . ARG A 1 71 ? -4.266 -10.226 -11.440 1.00 62.16 71 ARG A CA 1
ATOM 472 C C . ARG A 1 71 ? -5.432 -10.134 -12.420 1.00 62.16 71 ARG A C 1
ATOM 474 O O . ARG A 1 71 ? -5.941 -11.169 -12.835 1.00 62.16 71 ARG A O 1
ATOM 481 N N . ARG A 1 72 ? -5.825 -8.929 -12.848 1.00 60.16 72 ARG A N 1
ATOM 482 C CA . ARG A 1 72 ? -6.873 -8.748 -13.874 1.00 60.16 72 ARG A CA 1
ATOM 483 C C . ARG A 1 72 ? -6.506 -9.379 -15.218 1.00 60.16 72 ARG A C 1
ATOM 485 O O . ARG A 1 72 ? -7.400 -9.812 -15.931 1.00 60.16 72 ARG A O 1
ATOM 492 N N . ARG A 1 73 ? -5.217 -9.452 -15.562 1.00 59.28 73 ARG A N 1
ATOM 493 C CA . ARG A 1 73 ? -4.744 -10.172 -16.759 1.00 59.28 73 ARG A CA 1
ATOM 494 C C . ARG A 1 73 ? -4.675 -11.687 -16.572 1.00 59.28 73 ARG A C 1
ATOM 496 O O . ARG A 1 73 ? -4.754 -12.406 -17.560 1.00 59.28 73 ARG A O 1
ATOM 503 N N . ALA A 1 74 ? -4.505 -12.160 -15.339 1.00 60.59 74 ALA A N 1
ATOM 504 C CA . ALA A 1 74 ? -4.309 -13.574 -15.029 1.00 60.59 74 ALA A CA 1
ATOM 505 C C . ALA A 1 74 ? -5.607 -14.342 -14.723 1.00 60.59 74 ALA A C 1
ATOM 507 O O . ALA A 1 74 ? -5.589 -15.568 -14.769 1.00 60.59 74 ALA A O 1
ATOM 508 N N . VAL A 1 75 ? -6.720 -13.666 -14.411 1.00 61.22 75 VAL A N 1
ATOM 509 C CA . VAL A 1 75 ? -8.022 -14.332 -14.234 1.00 61.22 75 VAL A CA 1
ATOM 510 C C . VAL A 1 75 ? -8.625 -14.623 -15.614 1.00 61.22 75 VAL A C 1
ATOM 512 O O . VAL A 1 75 ? -9.020 -13.677 -16.300 1.00 61.22 75 VAL A O 1
ATOM 515 N N . PRO A 1 76 ? -8.740 -15.895 -16.050 1.00 63.50 76 PRO A N 1
ATOM 516 C CA . PRO A 1 76 ? -9.568 -16.213 -17.201 1.00 63.50 76 PRO A CA 1
ATOM 517 C C . PRO A 1 76 ? -11.020 -15.896 -16.834 1.00 63.50 76 PRO A C 1
ATOM 519 O O . PRO A 1 76 ? -11.574 -16.476 -15.902 1.00 63.50 76 PRO A O 1
ATOM 522 N N . VAL A 1 77 ? -11.636 -14.955 -17.550 1.00 66.38 77 VAL A N 1
ATOM 523 C CA . VAL A 1 77 ? -13.074 -14.679 -17.452 1.00 66.38 77 VAL A CA 1
ATOM 524 C C . VAL A 1 77 ? -13.843 -15.848 -18.067 1.00 66.38 77 VAL A C 1
ATOM 526 O O . VAL A 1 77 ? -14.195 -15.839 -19.243 1.00 66.38 77 VAL A O 1
ATOM 529 N N . ASN A 1 78 ? -14.038 -16.908 -17.289 1.00 63.16 78 ASN A N 1
ATOM 530 C CA . ASN A 1 78 ? -14.985 -17.958 -17.633 1.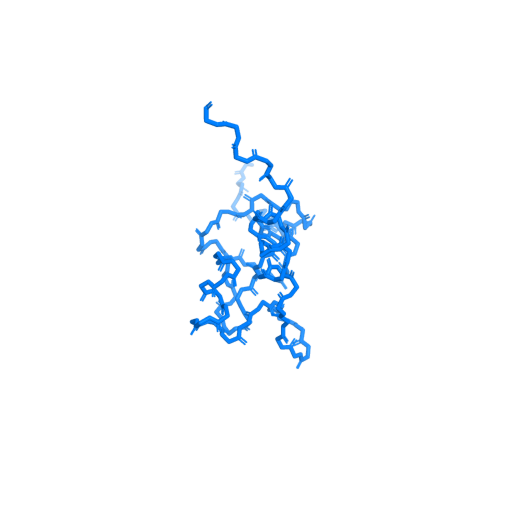00 63.16 78 ASN A CA 1
ATOM 531 C C . ASN A 1 78 ? -16.341 -17.540 -17.056 1.00 63.16 78 ASN A C 1
ATOM 533 O O . ASN A 1 78 ? -16.532 -17.588 -15.841 1.00 63.16 78 ASN A O 1
ATOM 537 N N . PHE A 1 79 ? -17.193 -16.999 -17.929 1.00 62.62 79 PHE A N 1
ATOM 538 C CA . PHE A 1 79 ? -18.594 -16.706 -17.632 1.00 62.62 79 PHE A CA 1
ATOM 539 C C . PHE A 1 79 ? -19.395 -17.998 -17.502 1.00 62.62 79 PHE A C 1
ATOM 541 O O . PHE A 1 79 ? -19.150 -18.908 -18.328 1.00 62.62 79 PHE A O 1
#